Protein AF-A0A7J9XY95-F1 (afdb_monomer)

Mean predicted aligned error: 2.93 Å

Sequence (169 aa):
SIMPGNFRGRDVTIQDAFEAVGRHATGEWSTEDVQEMEQVACPGEGACGGMFTANTMSSASEALGMALPFSASIPAIDPAREDICRATGAAMVDLIQRGIRPRDIMTREAFLNAIAVVEALGGSTNAVLHLLSIARECNVKLTIDDFDAVSAKVPHVGDLKPSGRYVMY

Foldseek 3Di:
DAAFFDDPNDTAAVVVLVVVVVCVVVVNDDPVSSVSCVVGRGPDDDDTFWLEPQLLVLLLCVLLVNADPPQSQDHPPDPCNVVSVVVVVVVVVVCVVVVPDSLNRRAPVSLLSSLLSCLQAVHYPCCLVVSVVVCVVSVYDDDPVSSVVNNVPHHHNHQTPPNHDGTSD

Nearest PDB structures (foldseek):
  8ikz-assembly1_A  TM=9.848E-01  e=5.539E-16  Arabidopsis thaliana
  5ze4-assembly1_A  TM=9.844E-01  e=7.370E-16  Arabidopsis thaliana
  8hs0-assembly1_A-2  TM=9.840E-01  e=1.099E-15  Arabidopsis thaliana
  6ovt-assembly1_D  TM=9.681E-01  e=7.803E-16  Mycobacterium tuberculosis
  9jpi-assembly1_A-2  TM=9.822E-01  e=4.090E-15  Arabidopsis thaliana

Structure (mmCIF, N/CA/C/O backbone):
data_AF-A0A7J9XY95-F1
#
_entry.id   AF-A0A7J9XY95-F1
#
loop_
_atom_site.group_PDB
_atom_site.id
_atom_site.type_symbol
_atom_site.label_atom_id
_atom_site.label_alt_id
_atom_site.label_comp_id
_atom_site.label_asym_id
_atom_site.label_entity_id
_atom_site.label_seq_id
_atom_site.pdbx_PDB_ins_code
_atom_site.Cartn_x
_atom_site.Cartn_y
_atom_site.Cartn_z
_atom_site.occupancy
_atom_site.B_iso_or_equiv
_atom_site.auth_seq_id
_atom_site.auth_comp_id
_atom_site.auth_asym_id
_atom_site.auth_atom_id
_atom_site.pdbx_PDB_model_num
ATOM 1 N N . SER A 1 1 ? 6.878 5.235 -1.647 1.00 92.81 1 SER A N 1
ATOM 2 C CA . SER A 1 1 ? 7.252 4.413 -2.818 1.00 92.81 1 SER A CA 1
ATOM 3 C C . SER A 1 1 ? 8.472 4.999 -3.533 1.00 92.81 1 SER A C 1
ATOM 5 O O . SER A 1 1 ? 8.684 6.201 -3.404 1.00 92.81 1 SER A O 1
ATOM 7 N N . ILE A 1 2 ? 9.272 4.191 -4.242 1.00 97.19 2 ILE A N 1
ATOM 8 C CA . ILE A 1 2 ? 10.286 4.652 -5.215 1.00 97.19 2 ILE A CA 1
ATOM 9 C C . ILE A 1 2 ? 9.590 5.249 -6.448 1.00 97.19 2 ILE A C 1
ATOM 11 O O . ILE A 1 2 ? 8.471 4.840 -6.776 1.00 97.19 2 ILE A O 1
ATOM 15 N N . MET A 1 3 ? 10.245 6.194 -7.125 1.00 96.69 3 MET A N 1
ATOM 16 C CA . MET A 1 3 ? 9.818 6.683 -8.443 1.00 96.69 3 MET A CA 1
ATOM 17 C C . MET A 1 3 ? 10.030 5.605 -9.519 1.00 96.69 3 MET A C 1
ATOM 19 O O . MET A 1 3 ? 10.960 4.805 -9.387 1.00 96.69 3 MET A O 1
ATOM 23 N N . PRO A 1 4 ? 9.211 5.564 -10.586 1.00 95.38 4 PRO A N 1
ATOM 24 C CA . PRO A 1 4 ? 9.463 4.660 -11.701 1.00 95.38 4 PRO A CA 1
ATOM 25 C C . PRO A 1 4 ? 10.779 5.011 -12.405 1.00 95.38 4 PRO A C 1
ATOM 27 O O . PRO A 1 4 ? 11.129 6.182 -12.565 1.00 95.38 4 PRO A O 1
ATOM 30 N N . GLY A 1 5 ? 11.506 3.979 -12.825 1.00 95.81 5 GLY A N 1
ATOM 31 C CA . GLY A 1 5 ? 12.643 4.111 -13.727 1.00 95.81 5 GLY A CA 1
ATOM 32 C C . GLY A 1 5 ? 12.200 4.460 -15.146 1.00 95.81 5 GLY A C 1
ATOM 33 O O . GLY A 1 5 ? 11.028 4.306 -15.483 1.00 95.81 5 GLY A O 1
ATOM 34 N N . ASN A 1 6 ? 13.136 4.873 -16.003 1.00 95.56 6 ASN A N 1
ATOM 35 C CA . ASN A 1 6 ? 12.857 5.130 -17.417 1.00 95.56 6 ASN A CA 1
ATOM 36 C C . ASN A 1 6 ? 13.725 4.242 -18.311 1.00 95.56 6 ASN A C 1
ATOM 38 O O . ASN A 1 6 ? 14.936 4.424 -18.384 1.00 95.56 6 ASN A O 1
ATOM 42 N N . PHE A 1 7 ? 13.093 3.311 -19.021 1.00 96.31 7 PHE A N 1
ATOM 43 C CA . PHE A 1 7 ? 13.744 2.478 -20.025 1.00 96.31 7 PHE A CA 1
ATOM 44 C C . PHE A 1 7 ? 13.234 2.875 -21.408 1.00 96.31 7 PHE A C 1
ATOM 46 O O . PHE A 1 7 ? 12.090 2.584 -21.771 1.00 96.31 7 PHE A O 1
ATOM 53 N N . ARG A 1 8 ? 14.074 3.572 -22.183 1.00 95.56 8 ARG A N 1
ATOM 54 C CA . ARG A 1 8 ? 13.779 3.989 -23.569 1.00 95.56 8 ARG A CA 1
ATOM 55 C C . ARG A 1 8 ? 12.433 4.722 -23.706 1.00 95.56 8 ARG A C 1
ATOM 57 O O . ARG A 1 8 ? 11.655 4.458 -24.624 1.00 95.56 8 ARG A O 1
ATOM 64 N N . GLY A 1 9 ? 12.141 5.630 -22.771 1.00 93.00 9 GLY A N 1
ATOM 65 C CA . GLY A 1 9 ? 10.905 6.417 -22.755 1.00 93.00 9 GLY A CA 1
ATOM 66 C C . GLY A 1 9 ? 9.690 5.705 -22.155 1.00 93.00 9 GLY A C 1
ATOM 67 O O . GLY A 1 9 ? 8.586 6.236 -22.251 1.00 93.00 9 GLY A O 1
ATOM 68 N N . ARG A 1 10 ? 9.865 4.524 -21.549 1.00 91.56 10 ARG A N 1
ATOM 69 C CA . ARG A 1 10 ? 8.807 3.797 -20.835 1.00 91.56 10 ARG A CA 1
ATOM 70 C C . ARG A 1 10 ? 9.103 3.734 -19.347 1.00 91.56 10 ARG A C 1
ATOM 72 O O . ARG A 1 10 ? 10.236 3.456 -18.958 1.00 91.56 10 ARG A O 1
ATOM 79 N N . ASP A 1 11 ? 8.063 3.917 -18.548 1.00 92.81 11 ASP A N 1
ATOM 80 C CA . ASP A 1 11 ? 8.156 3.761 -17.103 1.00 92.81 11 ASP A CA 1
ATOM 81 C C . ASP A 1 11 ? 8.321 2.285 -16.736 1.00 92.81 11 ASP A C 1
ATOM 83 O O . ASP A 1 11 ? 7.548 1.417 -17.161 1.00 92.81 11 ASP A O 1
ATOM 87 N N . VAL A 1 12 ? 9.344 2.009 -15.936 1.00 94.62 12 VAL A N 1
ATOM 88 C CA . VAL A 1 12 ? 9.719 0.664 -15.500 1.00 94.62 12 VAL A CA 1
ATOM 89 C C . VAL A 1 12 ? 9.888 0.600 -13.990 1.00 94.62 12 VAL A C 1
ATOM 91 O O . VAL A 1 12 ? 10.034 1.601 -13.291 1.00 94.62 12 VAL A O 1
ATOM 94 N N . THR A 1 13 ? 9.834 -0.614 -13.473 1.00 94.81 13 THR A N 1
ATOM 95 C CA . THR A 1 13 ? 9.953 -0.950 -12.061 1.00 94.81 13 THR A CA 1
ATOM 96 C C . THR A 1 13 ? 10.910 -2.126 -11.897 1.00 94.81 13 THR A C 1
ATOM 98 O O . THR A 1 13 ? 11.296 -2.770 -12.870 1.00 94.81 13 THR A O 1
ATOM 101 N N . ILE A 1 14 ? 11.227 -2.488 -10.653 1.00 95.44 14 ILE A N 1
ATOM 102 C CA . ILE A 1 14 ? 12.022 -3.690 -10.364 1.00 95.44 14 ILE A CA 1
ATOM 103 C C . ILE A 1 14 ? 11.404 -4.985 -10.932 1.00 95.44 14 ILE A C 1
ATOM 105 O O . ILE A 1 14 ? 12.134 -5.918 -11.254 1.00 95.44 14 ILE A O 1
ATOM 109 N N . GLN A 1 15 ? 10.076 -5.045 -11.107 1.00 94.88 15 GLN A N 1
ATOM 110 C CA . GLN A 1 15 ? 9.423 -6.179 -11.767 1.00 94.88 15 GLN A CA 1
ATOM 111 C C . GLN A 1 15 ? 9.902 -6.330 -13.216 1.00 94.88 15 GLN A C 1
ATOM 113 O O . GLN A 1 15 ? 10.184 -7.442 -13.650 1.00 94.88 15 GLN A O 1
ATOM 118 N N . ASP A 1 16 ? 10.042 -5.220 -13.942 1.00 95.06 16 ASP A N 1
ATOM 119 C CA . ASP A 1 16 ? 10.478 -5.224 -15.337 1.00 95.06 16 ASP A CA 1
ATOM 120 C C . ASP A 1 16 ? 11.931 -5.736 -15.462 1.00 95.06 16 ASP A C 1
ATOM 122 O O . ASP A 1 16 ? 12.257 -6.438 -16.418 1.00 95.06 16 ASP A O 1
ATOM 126 N N . ALA A 1 17 ? 12.782 -5.495 -14.454 1.00 95.44 17 ALA A N 1
ATOM 127 C CA . ALA A 1 17 ? 14.120 -6.090 -14.377 1.00 95.44 17 ALA A CA 1
ATOM 128 C C . ALA A 1 17 ? 14.083 -7.614 -14.156 1.00 95.44 17 ALA A C 1
ATOM 130 O O . ALA A 1 17 ? 14.869 -8.342 -14.763 1.00 95.44 17 ALA A O 1
ATOM 131 N N . PHE A 1 18 ? 13.148 -8.126 -13.347 1.00 95.31 18 PHE A N 1
ATOM 132 C CA . PHE A 1 18 ? 12.953 -9.575 -13.211 1.00 95.31 18 PHE A CA 1
ATOM 133 C C . PHE A 1 18 ? 12.439 -10.207 -14.509 1.00 95.31 18 PHE A C 1
ATOM 135 O O . PHE A 1 18 ? 12.903 -11.274 -14.909 1.00 95.31 18 PHE A O 1
ATOM 142 N N . GLU A 1 19 ? 11.516 -9.539 -15.201 1.00 95.38 19 GLU A N 1
ATOM 143 C CA . GLU A 1 19 ? 10.978 -10.006 -16.480 1.00 95.38 19 GLU A CA 1
ATOM 144 C C . GLU A 1 19 ? 12.019 -9.959 -17.609 1.00 95.38 19 GLU A C 1
ATOM 146 O O . GLU A 1 19 ? 12.006 -10.830 -18.484 1.00 95.38 19 GLU A O 1
ATOM 151 N N . ALA A 1 20 ? 12.963 -9.012 -17.571 1.00 96.38 20 ALA A N 1
ATOM 152 C CA . ALA A 1 20 ? 14.061 -8.919 -18.534 1.00 96.38 20 ALA A CA 1
ATOM 153 C C . ALA A 1 20 ? 14.918 -10.195 -18.574 1.00 96.38 20 ALA A C 1
ATOM 155 O O . ALA A 1 20 ? 15.330 -10.623 -19.653 1.00 96.38 20 ALA A O 1
ATOM 156 N N . VAL A 1 21 ? 15.110 -10.869 -17.433 1.00 95.31 21 VAL A N 1
ATOM 157 C CA . VAL A 1 21 ? 15.803 -12.170 -17.376 1.00 95.31 21 VAL A CA 1
ATOM 158 C C . VAL A 1 21 ? 15.062 -13.224 -18.205 1.00 95.31 21 VAL A C 1
ATOM 160 O O . VAL A 1 21 ? 15.684 -13.982 -18.951 1.00 95.31 21 VAL A O 1
ATOM 163 N N . GLY A 1 22 ? 13.728 -13.249 -18.128 1.00 96.19 22 GLY A N 1
ATOM 164 C CA . GLY A 1 22 ? 12.893 -14.147 -18.931 1.00 96.19 22 GLY A CA 1
ATOM 165 C C . GLY A 1 22 ? 12.951 -13.832 -20.429 1.00 96.19 22 GLY A C 1
ATOM 166 O O . GLY A 1 22 ? 13.061 -14.742 -21.255 1.00 96.19 22 GLY A O 1
ATOM 167 N N . ARG A 1 23 ? 12.943 -12.545 -20.794 1.00 96.56 23 ARG A N 1
ATOM 168 C CA . ARG A 1 23 ? 13.072 -12.100 -22.196 1.00 96.56 23 ARG A CA 1
ATOM 169 C C . ARG A 1 23 ? 14.444 -12.415 -22.783 1.00 96.56 23 ARG A C 1
ATOM 171 O O . ARG A 1 23 ? 14.550 -12.816 -23.938 1.00 96.56 23 ARG A O 1
ATOM 178 N N . HIS A 1 24 ? 15.496 -12.325 -21.978 1.00 97.56 24 HIS A N 1
ATOM 179 C CA . HIS A 1 24 ? 16.827 -12.741 -22.397 1.00 97.56 24 HIS A CA 1
ATOM 180 C C . HIS A 1 24 ? 16.917 -14.256 -22.599 1.00 97.56 24 HIS A C 1
ATOM 182 O O . HIS A 1 24 ? 17.406 -14.717 -23.628 1.00 97.56 24 HIS A O 1
ATOM 188 N N . ALA A 1 25 ? 16.371 -15.044 -21.667 1.00 97.06 25 ALA A N 1
ATOM 189 C CA . ALA A 1 25 ? 16.373 -16.505 -21.757 1.00 97.06 25 ALA A CA 1
ATOM 190 C C . ALA A 1 25 ? 15.623 -17.044 -22.990 1.00 97.06 25 ALA A C 1
ATOM 192 O O . ALA A 1 25 ? 15.936 -18.127 -23.481 1.00 97.06 25 ALA A O 1
ATOM 193 N N . THR A 1 26 ? 14.645 -16.291 -23.498 1.00 97.62 26 THR A N 1
ATOM 194 C CA . THR A 1 26 ? 13.890 -16.624 -24.717 1.00 97.62 26 THR A CA 1
ATOM 195 C C . THR A 1 26 ? 14.515 -16.060 -25.997 1.00 97.62 26 THR A C 1
ATOM 197 O O . THR A 1 26 ? 14.001 -16.311 -27.086 1.00 97.62 26 THR A O 1
ATOM 200 N N . GLY A 1 27 ? 15.638 -15.341 -25.891 1.00 96.12 27 GLY A N 1
ATOM 201 C CA . GLY A 1 27 ? 16.339 -14.726 -27.019 1.00 96.12 27 GLY A CA 1
ATOM 202 C C . GLY A 1 27 ? 15.685 -13.450 -27.557 1.00 96.12 27 GLY A C 1
ATOM 203 O O . GLY A 1 27 ? 16.120 -12.951 -28.590 1.00 96.12 27 GLY A O 1
ATOM 204 N N . GLU A 1 28 ? 14.657 -12.919 -26.886 1.00 97.31 28 GLU A N 1
ATOM 205 C CA . GLU A 1 28 ? 14.020 -11.649 -27.259 1.00 97.31 28 GLU A CA 1
ATOM 206 C C . GLU A 1 28 ? 14.945 -10.460 -26.963 1.00 97.31 28 GLU A C 1
ATOM 208 O O . GLU A 1 28 ? 14.949 -9.484 -27.709 1.00 97.31 28 GLU A O 1
ATOM 213 N N . TRP A 1 29 ? 15.704 -10.529 -25.865 1.00 97.69 29 TRP A N 1
ATOM 214 C CA . TRP A 1 29 ? 16.562 -9.443 -25.374 1.00 97.69 29 TRP A CA 1
ATOM 215 C C . TRP A 1 29 ? 18.039 -9.825 -25.405 1.00 97.69 29 TRP A C 1
ATOM 217 O O . TRP A 1 29 ? 18.405 -10.952 -25.053 1.00 97.69 29 TRP A O 1
ATOM 227 N N . SER A 1 30 ? 18.903 -8.876 -25.770 1.00 97.88 30 SER A N 1
ATOM 228 C CA . SER A 1 30 ? 20.354 -9.048 -25.667 1.00 97.88 30 SER A CA 1
ATOM 229 C C . SER A 1 30 ? 20.833 -8.908 -24.216 1.00 97.88 30 SER A C 1
ATOM 231 O O . SER A 1 30 ? 20.086 -8.494 -23.328 1.00 97.88 30 SER A O 1
ATOM 233 N N . THR A 1 31 ? 22.093 -9.256 -23.946 1.00 97.31 31 THR A N 1
ATOM 234 C CA . THR A 1 31 ? 22.689 -9.014 -22.622 1.00 97.31 31 THR A CA 1
ATOM 235 C C . THR A 1 31 ? 22.756 -7.515 -22.313 1.00 97.31 31 THR A C 1
ATOM 237 O O . THR A 1 31 ? 22.535 -7.116 -21.174 1.00 97.31 31 THR A O 1
ATOM 240 N N . GLU A 1 32 ? 22.995 -6.683 -23.325 1.00 97.75 32 GLU A N 1
ATOM 241 C CA . GLU A 1 32 ? 23.014 -5.223 -23.211 1.00 97.75 32 GLU A CA 1
ATOM 242 C C . GLU A 1 32 ? 21.629 -4.661 -22.863 1.00 97.75 32 GLU A C 1
ATOM 244 O O . GLU A 1 32 ? 21.542 -3.775 -22.017 1.00 97.75 32 GLU A O 1
ATOM 249 N N . ASP A 1 33 ? 20.546 -5.203 -23.440 1.00 97.56 33 ASP A N 1
ATOM 250 C CA . ASP A 1 33 ? 19.177 -4.803 -23.075 1.00 97.56 33 ASP A CA 1
ATOM 251 C C . ASP A 1 33 ? 18.889 -5.074 -21.585 1.00 97.56 33 ASP A C 1
ATOM 253 O O . ASP A 1 33 ? 18.294 -4.241 -20.897 1.00 97.56 33 ASP A O 1
ATOM 257 N N . VAL A 1 34 ? 19.334 -6.227 -21.067 1.00 97.44 34 VAL A N 1
ATOM 258 C CA . VAL A 1 34 ? 19.181 -6.583 -19.644 1.00 97.44 34 VAL A CA 1
ATOM 259 C C . VAL A 1 34 ? 20.001 -5.654 -18.752 1.00 97.44 34 VAL A C 1
ATOM 261 O O . VAL A 1 34 ? 19.492 -5.181 -17.737 1.00 97.44 34 VAL A O 1
ATOM 264 N N . GLN A 1 35 ? 21.249 -5.368 -19.133 1.00 97.06 35 GLN A N 1
ATOM 265 C CA . GLN A 1 35 ? 22.124 -4.463 -18.384 1.00 97.06 35 GLN A CA 1
ATOM 266 C C . GLN A 1 35 ? 21.564 -3.040 -18.334 1.00 97.06 35 GLN A C 1
ATOM 268 O O . GLN A 1 35 ? 21.574 -2.416 -17.275 1.00 97.06 35 GLN A O 1
ATOM 273 N N . GLU A 1 36 ? 21.048 -2.526 -19.452 1.00 97.38 36 GLU A N 1
ATOM 274 C CA . GLU A 1 36 ? 20.404 -1.212 -19.488 1.00 97.38 36 GLU A CA 1
ATOM 275 C C . GLU A 1 36 ? 19.166 -1.191 -18.576 1.00 97.38 36 GLU A C 1
ATOM 277 O O . GLU A 1 36 ? 19.012 -0.259 -17.789 1.00 97.38 36 GLU A O 1
ATOM 282 N N . MET A 1 37 ? 18.322 -2.232 -18.605 1.00 97.88 37 MET A N 1
ATOM 283 C CA . MET A 1 37 ? 17.162 -2.339 -17.711 1.00 97.88 37 MET A CA 1
ATOM 284 C C . MET A 1 37 ? 17.563 -2.336 -16.231 1.00 97.88 37 MET A C 1
ATOM 286 O O . MET A 1 37 ? 16.970 -1.599 -15.445 1.00 97.88 37 MET A O 1
ATOM 290 N N . GLU A 1 38 ? 18.570 -3.121 -15.844 1.00 96.25 38 GLU A N 1
ATOM 291 C CA . GLU A 1 38 ? 19.069 -3.167 -14.463 1.00 96.25 38 GLU A CA 1
ATOM 292 C C . GLU A 1 38 ? 19.509 -1.779 -13.975 1.00 96.25 38 GLU A C 1
ATOM 294 O O . GLU A 1 38 ? 19.180 -1.375 -12.859 1.00 96.25 38 GLU A O 1
ATOM 299 N N . GLN A 1 39 ? 20.203 -1.026 -14.830 1.00 96.69 39 GLN A N 1
ATOM 300 C CA . GLN A 1 39 ? 20.728 0.297 -14.494 1.00 96.69 39 GLN A CA 1
ATOM 301 C C . GLN A 1 39 ? 19.641 1.358 -14.305 1.00 96.69 39 GLN A C 1
ATOM 303 O O . GLN A 1 39 ? 19.865 2.326 -13.578 1.00 96.69 39 GLN A O 1
ATOM 308 N N . VAL A 1 40 ? 18.477 1.202 -14.944 1.00 97.00 40 VAL A N 1
ATOM 309 C CA . VAL A 1 40 ? 17.417 2.222 -14.916 1.00 97.00 40 VAL A CA 1
ATOM 310 C C . VAL A 1 40 ? 16.207 1.847 -14.062 1.00 97.00 40 VAL A C 1
ATOM 312 O O . VAL A 1 40 ? 15.447 2.741 -13.700 1.00 97.00 40 VAL A O 1
ATOM 315 N N . ALA A 1 41 ? 16.009 0.571 -13.710 1.00 95.81 41 ALA A N 1
ATOM 316 C CA . ALA A 1 41 ? 14.807 0.095 -13.010 1.00 95.81 41 ALA A CA 1
ATOM 317 C C . ALA A 1 41 ? 14.616 0.673 -11.593 1.00 95.81 41 ALA A C 1
ATOM 319 O O . ALA A 1 41 ? 13.484 0.737 -11.104 1.00 95.81 41 ALA A O 1
ATOM 320 N N . CYS A 1 42 ? 15.703 1.095 -10.940 1.00 96.94 42 CYS A N 1
ATOM 321 C CA . CYS A 1 42 ? 15.717 1.623 -9.573 1.00 96.94 42 CYS A CA 1
ATOM 322 C C . CYS A 1 42 ? 16.388 3.009 -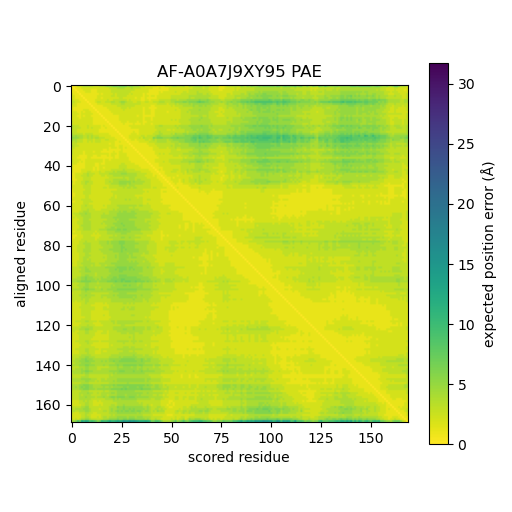9.534 1.00 96.94 42 CYS A C 1
ATOM 324 O O . CYS A 1 42 ? 17.564 3.106 -9.186 1.00 96.94 42 CYS A O 1
ATOM 326 N N . PRO A 1 43 ? 15.671 4.096 -9.871 1.00 95.62 43 PRO A N 1
ATOM 327 C CA . PRO A 1 43 ? 16.269 5.422 -10.061 1.00 95.62 43 PRO A CA 1
ATOM 328 C C . PRO A 1 43 ? 16.653 6.150 -8.760 1.00 95.62 43 PRO A C 1
ATOM 330 O O . PRO A 1 43 ? 17.186 7.256 -8.819 1.00 95.62 43 PRO A O 1
ATOM 333 N N . GLY A 1 44 ? 16.362 5.587 -7.584 1.00 95.69 44 GLY A N 1
ATOM 334 C CA . GLY A 1 44 ? 16.653 6.239 -6.310 1.00 95.69 44 GLY A CA 1
ATOM 335 C C . GLY A 1 44 ? 16.059 5.530 -5.097 1.00 95.69 44 GLY A C 1
ATOM 336 O O . GLY A 1 44 ? 15.865 4.317 -5.088 1.00 95.69 44 GLY A O 1
ATOM 337 N N . GLU A 1 45 ? 15.789 6.308 -4.053 1.00 96.00 45 GLU A N 1
ATOM 338 C CA . GLU A 1 45 ? 15.311 5.813 -2.762 1.00 96.00 45 GLU A CA 1
ATOM 339 C C . GLU A 1 45 ? 13.832 5.396 -2.788 1.00 96.00 45 GLU A C 1
ATOM 341 O O . GLU A 1 45 ? 13.002 5.995 -3.474 1.00 96.00 45 GLU A O 1
ATOM 346 N N . GLY A 1 46 ? 13.483 4.406 -1.960 1.00 96.38 46 GLY A N 1
ATOM 347 C CA . GLY A 1 46 ? 12.103 4.003 -1.689 1.00 96.38 46 GLY A CA 1
ATOM 348 C C . GLY A 1 46 ? 11.835 2.509 -1.870 1.00 96.38 46 GLY A C 1
ATOM 349 O O . GLY A 1 46 ? 12.635 1.763 -2.425 1.00 96.38 46 GLY A O 1
ATOM 350 N N . ALA A 1 47 ? 10.677 2.063 -1.378 1.00 96.00 47 ALA A N 1
ATOM 351 C CA . ALA A 1 47 ? 10.192 0.699 -1.591 1.00 96.00 47 ALA A CA 1
ATOM 352 C C . ALA A 1 47 ? 9.689 0.482 -3.031 1.00 96.00 47 ALA A C 1
ATOM 354 O O . ALA A 1 47 ? 9.407 1.449 -3.731 1.00 96.00 47 ALA A O 1
ATOM 355 N N . CYS A 1 48 ? 9.529 -0.777 -3.456 1.00 95.75 48 CYS A N 1
ATOM 356 C CA . CYS A 1 48 ? 9.125 -1.136 -4.821 1.00 95.75 48 CYS A CA 1
ATOM 357 C C . CYS A 1 48 ? 7.853 -0.395 -5.292 1.00 95.75 48 CYS A C 1
ATOM 359 O O . CYS A 1 48 ? 6.884 -0.308 -4.545 1.00 95.75 48 CYS A O 1
ATOM 361 N N . GLY A 1 49 ? 7.861 0.088 -6.543 1.00 93.81 49 GLY A N 1
ATOM 362 C CA . GLY A 1 49 ? 6.906 1.075 -7.076 1.00 93.81 49 GLY A CA 1
ATOM 363 C C . GLY A 1 49 ? 5.441 0.638 -7.208 1.00 93.81 49 GLY A C 1
ATOM 364 O O . GLY A 1 49 ? 4.530 1.442 -7.016 1.00 93.81 49 GLY A O 1
ATOM 365 N N . GLY A 1 50 ? 5.205 -0.629 -7.552 1.00 95.06 50 GLY A N 1
ATOM 366 C CA . GLY A 1 50 ? 3.858 -1.179 -7.731 1.00 95.06 50 GLY A CA 1
ATOM 367 C C . GLY A 1 50 ? 3.140 -1.454 -6.408 1.00 95.06 50 GLY A C 1
ATOM 368 O O . GLY A 1 50 ? 3.724 -1.346 -5.328 1.00 95.06 50 GLY A O 1
ATOM 369 N N . MET A 1 51 ? 1.885 -1.887 -6.487 1.00 97.00 51 MET A N 1
ATOM 370 C CA . MET A 1 51 ? 1.075 -2.386 -5.371 1.00 97.00 51 MET A CA 1
ATOM 371 C C . MET A 1 51 ? 1.528 -3.787 -4.906 1.00 97.00 51 MET A C 1
ATOM 373 O O . MET A 1 51 ? 0.748 -4.713 -4.703 1.00 97.00 51 MET A O 1
ATOM 377 N N . PHE A 1 52 ? 2.839 -3.950 -4.732 1.00 96.56 52 PHE A N 1
ATOM 378 C CA . PHE A 1 52 ? 3.450 -5.108 -4.094 1.00 96.56 52 PHE A CA 1
ATOM 379 C C . PHE A 1 52 ? 3.338 -4.996 -2.570 1.00 96.56 52 PHE A C 1
ATOM 381 O O . PHE A 1 52 ? 2.861 -4.000 -2.032 1.00 96.56 52 PHE A O 1
ATOM 388 N N . THR A 1 53 ? 3.871 -5.988 -1.854 1.00 98.25 53 THR A N 1
ATOM 389 C CA . THR A 1 53 ? 3.745 -6.100 -0.391 1.00 98.25 53 THR A CA 1
ATOM 390 C C . THR A 1 53 ? 4.081 -4.817 0.375 1.00 98.25 53 THR A C 1
ATOM 392 O O . THR A 1 53 ? 3.371 -4.495 1.321 1.00 98.25 53 THR A O 1
ATOM 395 N N . ALA A 1 54 ? 5.112 -4.062 -0.021 1.00 97.69 54 ALA A N 1
ATOM 396 C CA . ALA A 1 54 ? 5.481 -2.830 0.679 1.00 97.69 54 ALA A CA 1
ATOM 397 C C . ALA A 1 54 ? 4.369 -1.771 0.613 1.00 97.69 54 ALA A C 1
ATOM 399 O O . ALA A 1 54 ? 3.866 -1.352 1.651 1.00 97.69 54 ALA A O 1
ATOM 400 N N . ASN A 1 55 ? 3.935 -1.398 -0.593 1.00 97.94 55 ASN A N 1
ATOM 401 C CA . ASN A 1 55 ? 2.861 -0.424 -0.771 1.00 97.94 55 ASN A CA 1
ATOM 402 C C . ASN A 1 55 ? 1.516 -0.960 -0.252 1.00 97.94 55 ASN A C 1
ATOM 404 O O . ASN A 1 55 ? 0.787 -0.213 0.390 1.00 97.94 55 ASN A O 1
ATOM 408 N N . THR A 1 56 ? 1.231 -2.260 -0.410 1.00 98.62 56 THR A N 1
ATOM 409 C CA . THR A 1 56 ? 0.044 -2.895 0.188 1.00 98.62 56 THR A CA 1
ATOM 410 C C . THR A 1 56 ? 0.017 -2.720 1.705 1.00 98.62 56 THR A C 1
ATOM 412 O O . THR A 1 56 ? -0.990 -2.288 2.258 1.00 98.62 56 THR A O 1
ATOM 415 N N . MET A 1 57 ? 1.120 -3.028 2.394 1.00 98.69 57 MET A N 1
ATOM 416 C CA . MET A 1 57 ? 1.176 -2.930 3.852 1.00 98.69 57 MET A CA 1
ATOM 417 C C . MET A 1 57 ? 1.237 -1.483 4.343 1.00 98.69 57 MET A C 1
ATOM 419 O O . MET A 1 57 ? 0.683 -1.190 5.400 1.00 98.69 57 MET A O 1
ATOM 423 N N . SER A 1 58 ? 1.837 -0.565 3.582 1.00 98.12 58 SER A N 1
ATOM 424 C CA . SER A 1 58 ? 1.755 0.871 3.868 1.00 98.12 58 SER A CA 1
ATOM 425 C C . SER A 1 58 ? 0.311 1.376 3.782 1.00 98.12 58 SER A C 1
ATOM 427 O O . SER A 1 58 ? -0.161 1.998 4.732 1.00 98.12 58 SER A O 1
ATOM 429 N N . SER A 1 59 ? -0.422 1.049 2.711 1.00 98.44 59 SER A N 1
ATOM 430 C CA . SER A 1 59 ? -1.842 1.403 2.568 1.00 98.44 59 SER A CA 1
ATOM 431 C C . SER A 1 59 ? -2.706 0.757 3.650 1.00 98.44 59 SER A C 1
ATOM 433 O O . SER A 1 59 ? -3.561 1.421 4.233 1.00 98.44 59 SER A O 1
ATOM 435 N N . ALA A 1 60 ? -2.444 -0.509 3.986 1.00 98.56 60 ALA A N 1
ATOM 436 C CA . ALA A 1 60 ? -3.125 -1.189 5.081 1.00 98.56 60 ALA A CA 1
ATOM 437 C C . ALA A 1 60 ? -2.845 -0.518 6.438 1.00 98.56 60 ALA A C 1
ATOM 439 O O . ALA A 1 60 ? -3.755 -0.395 7.249 1.00 98.56 60 ALA A O 1
ATOM 440 N N . SER A 1 61 ? -1.619 -0.043 6.689 1.00 98.44 61 SER A N 1
ATOM 441 C CA . SER A 1 61 ? -1.268 0.673 7.924 1.00 98.44 61 SER A CA 1
ATOM 442 C C . SER A 1 61 ? -2.020 1.997 8.067 1.00 98.44 61 SER A C 1
ATOM 444 O O . SER A 1 61 ? -2.432 2.348 9.173 1.00 98.44 61 SER A O 1
ATOM 446 N N . GLU A 1 62 ? -2.197 2.736 6.973 1.00 98.50 62 GLU A N 1
ATOM 447 C CA . GLU A 1 62 ? -3.000 3.961 6.962 1.00 98.50 62 GLU A CA 1
ATOM 448 C C . GLU A 1 62 ? -4.486 3.642 7.191 1.00 98.50 62 GLU A C 1
ATOM 450 O O . GLU A 1 62 ? -5.118 4.241 8.057 1.00 98.50 62 GLU A O 1
ATOM 455 N N . ALA A 1 63 ? -5.017 2.615 6.521 1.00 98.50 63 ALA A N 1
ATOM 456 C CA . ALA A 1 63 ? -6.400 2.158 6.688 1.00 98.50 63 ALA A CA 1
ATOM 457 C C . ALA A 1 63 ? -6.707 1.592 8.090 1.00 98.50 63 ALA A C 1
ATOM 459 O O . ALA A 1 63 ? -7.822 1.746 8.589 1.00 98.50 63 ALA A O 1
ATOM 460 N N . LEU A 1 64 ? -5.718 0.976 8.748 1.00 98.19 64 LEU A N 1
ATOM 461 C CA . LEU A 1 64 ? -5.790 0.551 10.151 1.00 98.19 64 LEU A CA 1
ATOM 462 C C . LEU A 1 64 ? -5.841 1.735 11.128 1.00 98.19 64 LEU A C 1
ATOM 464 O O . LEU A 1 64 ? -6.139 1.528 12.301 1.00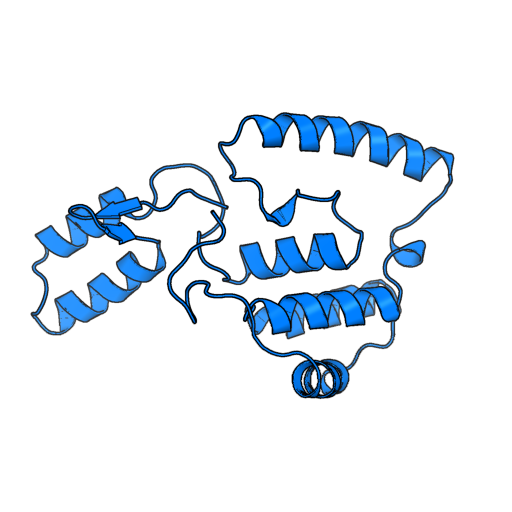 98.19 64 LEU A O 1
ATOM 468 N N . GLY A 1 65 ? -5.507 2.948 10.679 1.00 98.12 65 GLY A N 1
ATOM 469 C CA . GLY A 1 65 ? -5.365 4.129 11.530 1.00 98.12 65 GLY A CA 1
ATOM 470 C C . GLY A 1 65 ? -4.021 4.215 12.260 1.00 98.12 65 GLY A C 1
ATOM 471 O O . GLY A 1 65 ? -3.882 5.008 13.187 1.00 98.12 65 GLY A O 1
ATOM 472 N N . MET A 1 66 ? -3.029 3.410 11.864 1.00 98.12 66 MET A N 1
ATOM 473 C CA . MET A 1 66 ? -1.697 3.382 12.488 1.00 98.12 66 MET A CA 1
ATOM 474 C C . MET A 1 66 ? -0.680 4.302 11.807 1.00 98.12 66 MET A C 1
ATOM 476 O O . MET A 1 66 ? 0.401 4.529 12.348 1.00 98.12 66 MET A O 1
ATOM 480 N N . ALA A 1 67 ? -1.014 4.837 10.634 1.00 97.94 67 ALA A N 1
ATOM 481 C CA . ALA A 1 67 ? -0.243 5.869 9.958 1.00 97.94 67 ALA A CA 1
ATOM 482 C C . ALA A 1 67 ? -1.112 7.111 9.734 1.00 97.94 67 ALA A C 1
ATOM 484 O O . ALA A 1 67 ? -2.327 7.005 9.567 1.00 97.94 67 ALA A O 1
ATOM 485 N N . LEU A 1 68 ? -0.483 8.290 9.735 1.00 98.06 68 LEU A N 1
ATOM 486 C CA . LEU A 1 68 ? -1.173 9.530 9.388 1.00 98.06 68 LEU A CA 1
ATOM 487 C C . LEU A 1 68 ? -1.658 9.486 7.929 1.00 98.06 68 LEU A C 1
ATOM 489 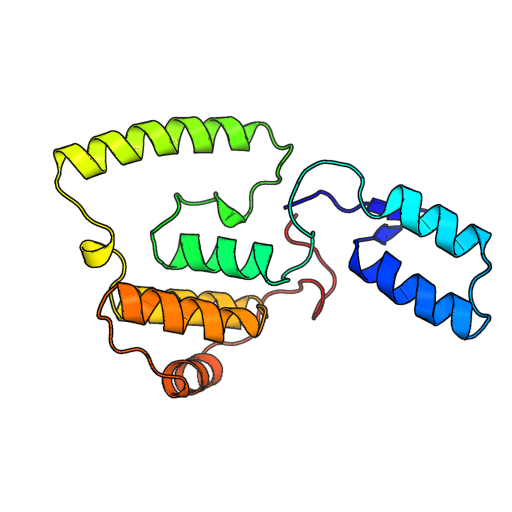O O . LEU A 1 68 ? -0.996 8.852 7.100 1.00 98.06 68 LEU A O 1
ATOM 493 N N . PRO A 1 69 ? -2.760 10.185 7.601 1.00 97.31 69 PRO A N 1
ATOM 494 C CA . PRO A 1 69 ? -3.226 10.306 6.225 1.00 97.31 69 PRO A CA 1
ATOM 495 C C . PRO A 1 69 ? -2.109 10.738 5.270 1.00 97.31 69 PRO A C 1
ATOM 497 O O . PRO A 1 69 ? -1.274 11.571 5.632 1.00 97.31 69 PRO A O 1
ATOM 500 N N . PHE A 1 70 ? -2.120 10.182 4.058 1.00 95.25 70 PHE A N 1
ATOM 501 C CA . PHE A 1 70 ? -1.122 10.364 2.994 1.00 95.25 70 PHE A CA 1
ATOM 502 C C . PHE A 1 70 ? 0.245 9.712 3.246 1.00 95.25 70 PHE A C 1
ATOM 504 O O . PHE A 1 70 ? 1.100 9.705 2.357 1.00 95.25 70 PHE A O 1
ATOM 511 N N . SER A 1 71 ? 0.483 9.118 4.418 1.00 95.81 71 SER A N 1
ATOM 512 C CA . SER A 1 71 ? 1.764 8.470 4.706 1.00 95.81 71 SER A CA 1
ATOM 513 C C . SER A 1 71 ? 2.065 7.331 3.724 1.00 95.81 71 SER A C 1
ATOM 515 O O . SER A 1 71 ? 3.222 7.160 3.321 1.00 95.81 71 SER A O 1
ATOM 517 N N . ALA A 1 72 ? 1.049 6.591 3.275 1.00 96.12 72 ALA A N 1
ATOM 518 C CA . ALA A 1 72 ? 1.232 5.472 2.360 1.00 96.12 72 ALA A CA 1
ATOM 519 C C . ALA A 1 72 ? 1.569 5.894 0.919 1.00 96.12 72 ALA A C 1
ATOM 521 O O . ALA A 1 72 ? 2.326 5.190 0.250 1.00 96.12 72 ALA A O 1
ATOM 522 N N . SER A 1 73 ? 1.035 7.022 0.441 1.00 94.62 73 SER A N 1
ATOM 523 C CA . SER A 1 73 ? 1.069 7.386 -0.984 1.00 94.62 73 SER A CA 1
ATOM 524 C C . SER A 1 73 ? 2.205 8.326 -1.376 1.00 94.62 73 SER A C 1
ATOM 526 O O . SER A 1 73 ? 2.649 8.290 -2.520 1.00 94.62 73 SER A O 1
ATOM 528 N N . ILE A 1 74 ? 2.727 9.137 -0.450 1.00 95.75 74 ILE A N 1
ATOM 529 C CA . ILE A 1 74 ? 3.793 10.091 -0.785 1.00 95.75 74 ILE A CA 1
ATOM 530 C C . ILE A 1 74 ? 5.053 9.343 -1.307 1.00 95.75 74 ILE A C 1
ATOM 532 O O . ILE A 1 74 ? 5.429 8.274 -0.805 1.00 95.75 74 ILE A O 1
ATOM 536 N N . PRO A 1 75 ? 5.752 9.820 -2.345 1.00 95.38 75 PRO A N 1
ATOM 537 C CA . PRO A 1 75 ? 7.022 9.215 -2.747 1.00 95.38 75 PRO A CA 1
ATOM 538 C C . PRO A 1 75 ? 8.098 9.331 -1.659 1.00 95.38 75 PRO A C 1
ATOM 540 O O . PRO A 1 75 ? 7.993 10.123 -0.727 1.00 95.38 75 PRO A O 1
ATOM 543 N N . ALA A 1 76 ? 9.135 8.498 -1.720 1.00 96.50 76 ALA A N 1
ATOM 544 C CA . ALA A 1 76 ? 10.211 8.552 -0.725 1.00 96.50 76 ALA A CA 1
ATOM 545 C C . ALA A 1 76 ? 10.997 9.872 -0.801 1.00 96.50 76 ALA A C 1
ATOM 547 O O . ALA A 1 76 ? 11.330 10.441 0.232 1.00 96.50 76 ALA A O 1
ATOM 548 N N . ILE A 1 77 ? 11.223 10.363 -2.021 1.00 96.25 77 ILE A N 1
ATOM 549 C CA . ILE A 1 77 ? 12.005 11.572 -2.309 1.00 96.25 77 ILE A CA 1
ATOM 550 C C . ILE A 1 77 ? 11.179 12.867 -2.278 1.00 96.25 77 ILE A C 1
ATOM 552 O O . ILE A 1 77 ? 11.712 13.942 -2.541 1.00 96.25 77 ILE A O 1
ATOM 556 N N . ASP A 1 78 ? 9.869 12.772 -2.041 1.00 96.19 78 ASP A N 1
ATOM 557 C CA . ASP A 1 78 ? 8.994 13.942 -2.044 1.00 96.19 78 ASP A CA 1
ATOM 558 C C . ASP A 1 78 ? 9.243 14.787 -0.780 1.00 96.19 78 ASP A C 1
ATOM 560 O O . ASP A 1 78 ? 9.224 14.230 0.322 1.00 96.19 78 ASP A O 1
ATOM 564 N N . PRO A 1 79 ? 9.440 16.116 -0.885 1.00 95.19 79 PRO A N 1
ATOM 565 C CA . PRO A 1 79 ? 9.651 16.980 0.279 1.00 95.19 79 PRO A CA 1
ATOM 566 C C . PRO A 1 79 ? 8.543 16.892 1.341 1.00 95.19 79 PRO A C 1
ATOM 568 O O . PRO A 1 79 ? 8.828 17.004 2.534 1.00 95.19 79 PRO A O 1
ATOM 571 N N . ALA A 1 80 ? 7.296 16.615 0.943 1.00 95.62 80 ALA A N 1
ATOM 572 C CA . ALA A 1 80 ? 6.174 16.436 1.866 1.00 95.62 80 ALA A CA 1
ATOM 573 C C . ALA A 1 80 ? 6.356 15.218 2.794 1.00 95.62 80 ALA A C 1
ATOM 575 O O . ALA A 1 80 ? 5.700 15.114 3.836 1.00 95.62 80 ALA A O 1
ATOM 576 N N . ARG A 1 81 ? 7.281 14.303 2.470 1.00 95.69 81 ARG A N 1
ATOM 577 C CA . ARG A 1 81 ? 7.670 13.19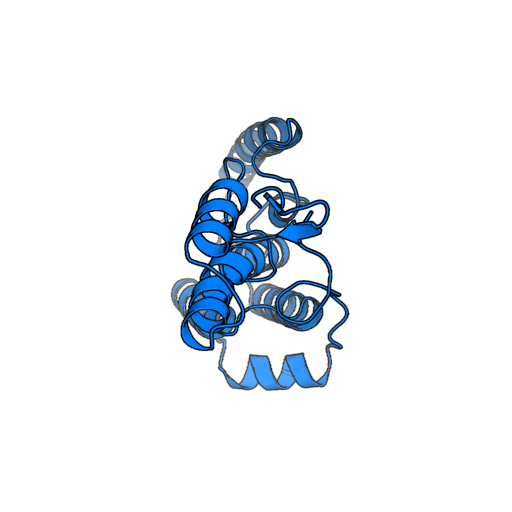7 3.348 1.00 95.69 81 ARG A CA 1
ATOM 578 C C . ARG A 1 81 ? 8.252 13.708 4.666 1.00 95.69 81 ARG A C 1
ATOM 580 O O . ARG A 1 81 ? 7.933 13.151 5.717 1.00 95.69 81 ARG A O 1
ATOM 587 N N . GLU A 1 82 ? 9.045 14.780 4.635 1.00 96.12 82 GLU A N 1
ATOM 588 C CA . GLU A 1 82 ? 9.581 15.395 5.853 1.00 96.12 82 GLU A CA 1
ATOM 589 C C . GLU A 1 82 ? 8.475 16.003 6.721 1.00 96.12 82 GLU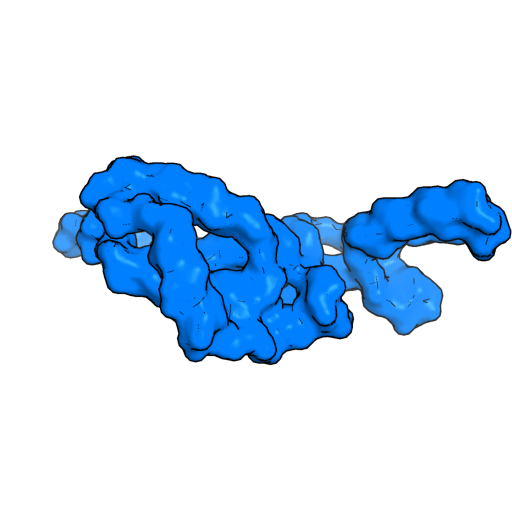 A C 1
ATOM 591 O O . GLU A 1 82 ? 8.523 15.909 7.950 1.00 96.12 82 GLU A O 1
ATOM 596 N N . ASP A 1 83 ? 7.457 16.589 6.093 1.00 96.94 83 ASP A N 1
ATOM 597 C CA . ASP A 1 83 ? 6.330 17.191 6.802 1.00 96.94 83 ASP A CA 1
ATOM 598 C C . ASP A 1 83 ? 5.492 16.132 7.520 1.00 96.94 83 ASP A C 1
ATOM 600 O O . ASP A 1 83 ? 5.157 16.311 8.694 1.00 96.94 83 ASP A O 1
ATOM 604 N N . ILE A 1 84 ? 5.250 14.977 6.886 1.00 97.00 84 ILE A N 1
ATOM 605 C CA . ILE A 1 84 ? 4.617 13.831 7.557 1.00 97.00 84 ILE A CA 1
ATOM 606 C C . ILE A 1 84 ? 5.476 13.317 8.716 1.00 97.00 84 ILE A C 1
ATOM 608 O O . ILE A 1 84 ? 4.932 12.995 9.775 1.00 97.00 84 ILE A O 1
ATOM 612 N N . CYS A 1 85 ? 6.803 13.256 8.573 1.00 97.25 85 CYS A N 1
ATOM 613 C CA . CYS A 1 85 ? 7.686 12.844 9.668 1.00 97.25 85 CYS A CA 1
ATOM 614 C C . CYS A 1 85 ? 7.572 13.790 10.876 1.00 97.25 85 CYS A C 1
ATOM 616 O O . CYS A 1 85 ? 7.424 13.331 12.013 1.00 97.25 85 CYS A O 1
ATOM 618 N N . ARG A 1 86 ? 7.566 15.110 10.644 1.00 98.19 86 ARG A N 1
ATOM 619 C CA . ARG A 1 86 ? 7.362 16.118 11.702 1.00 98.19 86 ARG A CA 1
ATOM 620 C C . ARG A 1 86 ? 5.975 15.989 12.338 1.00 98.19 86 ARG A C 1
ATOM 622 O O . ARG A 1 86 ? 5.867 15.965 13.565 1.00 98.19 86 ARG A O 1
ATOM 629 N N . ALA A 1 87 ? 4.930 15.844 11.523 1.00 98.19 87 ALA A N 1
ATOM 630 C CA . ALA A 1 87 ? 3.557 15.665 11.990 1.00 98.19 87 ALA A CA 1
ATOM 631 C C . ALA A 1 87 ? 3.385 14.379 12.815 1.00 98.19 87 ALA A C 1
ATOM 633 O O . ALA A 1 87 ? 2.684 14.383 13.825 1.00 98.19 87 ALA A O 1
ATOM 634 N N . THR A 1 88 ? 4.079 13.301 12.442 1.00 98.25 88 THR A N 1
ATOM 635 C CA . THR A 1 88 ? 4.090 12.036 13.192 1.00 98.25 88 THR A CA 1
ATOM 636 C C . THR A 1 88 ? 4.664 12.237 14.593 1.00 98.25 88 THR A C 1
ATOM 638 O O . THR A 1 88 ? 4.098 11.737 15.562 1.00 98.25 88 THR A O 1
ATOM 641 N N . GLY A 1 89 ? 5.733 13.028 14.732 1.00 98.38 89 GLY A N 1
ATOM 642 C CA . GLY A 1 89 ? 6.284 13.389 16.041 1.00 98.38 89 GLY A CA 1
ATOM 643 C C . GLY A 1 89 ? 5.267 14.112 16.931 1.00 98.38 89 GLY A C 1
ATOM 644 O O . GLY A 1 89 ? 5.095 13.746 18.093 1.00 98.38 89 GLY A O 1
ATOM 645 N N . ALA A 1 90 ? 4.543 15.089 16.378 1.00 98.44 90 ALA A N 1
ATOM 646 C CA . ALA A 1 90 ? 3.491 15.802 17.105 1.00 98.44 90 ALA A CA 1
ATOM 647 C C . ALA A 1 90 ? 2.318 14.880 17.490 1.00 98.44 90 ALA A C 1
ATOM 649 O O . ALA A 1 90 ? 1.868 14.903 18.636 1.00 98.44 90 ALA A O 1
ATOM 650 N N . ALA A 1 91 ? 1.869 14.025 16.566 1.00 98.31 91 ALA A N 1
ATOM 651 C CA . ALA A 1 91 ? 0.806 13.055 16.815 1.00 98.31 91 ALA A CA 1
ATOM 652 C C . ALA A 1 91 ? 1.187 12.063 17.925 1.00 98.31 91 ALA A C 1
ATOM 654 O O . ALA A 1 91 ? 0.376 11.777 18.800 1.00 98.31 91 ALA A O 1
ATOM 655 N N . MET A 1 92 ? 2.435 11.589 17.950 1.00 98.12 92 MET A N 1
ATOM 656 C CA . MET A 1 92 ? 2.915 10.690 19.002 1.00 98.12 92 MET A CA 1
ATOM 657 C C . MET A 1 92 ? 2.857 11.326 20.395 1.00 98.12 92 MET A C 1
ATOM 659 O O . MET A 1 92 ? 2.477 10.652 21.353 1.00 98.12 92 MET A O 1
ATOM 663 N N . VAL A 1 93 ? 3.192 12.614 20.521 1.00 98.50 93 VAL A N 1
ATOM 664 C CA . VAL A 1 93 ? 3.074 13.336 21.799 1.00 98.50 93 VAL A CA 1
ATOM 665 C C . VAL A 1 93 ? 1.611 13.414 22.251 1.00 98.50 93 VAL A C 1
ATOM 667 O O . VAL A 1 93 ? 1.333 13.126 23.415 1.00 98.50 93 VAL A O 1
ATOM 670 N N . ASP A 1 94 ? 0.679 13.730 21.344 1.00 98.44 94 ASP A N 1
ATOM 671 C CA . ASP A 1 94 ? -0.763 13.773 21.645 1.00 98.44 94 ASP A CA 1
ATOM 672 C C . ASP A 1 94 ? -1.298 12.404 22.097 1.00 98.44 94 ASP A C 1
ATOM 674 O O . ASP A 1 94 ? -1.968 12.298 23.127 1.00 98.44 94 ASP A O 1
ATOM 678 N N . LEU A 1 95 ? -0.941 11.330 21.382 1.00 98.56 95 LEU A N 1
ATOM 679 C CA . LEU A 1 95 ? -1.346 9.964 21.725 1.00 98.56 95 LEU A CA 1
ATOM 680 C C . LEU A 1 95 ? -0.869 9.568 23.129 1.00 98.56 95 LEU A C 1
ATOM 682 O O . LEU A 1 95 ? -1.649 9.013 23.907 1.00 98.56 95 LEU A O 1
ATOM 686 N N . ILE A 1 96 ? 0.379 9.901 23.483 1.00 98.50 96 ILE A N 1
ATOM 687 C CA . ILE A 1 96 ? 0.938 9.641 24.818 1.00 98.50 96 ILE A CA 1
ATOM 688 C C . ILE A 1 96 ? 0.182 10.432 25.890 1.00 98.50 96 ILE A C 1
ATOM 690 O O . ILE A 1 96 ? -0.203 9.859 26.909 1.00 98.50 96 ILE A O 1
ATOM 694 N N . GLN A 1 97 ? -0.062 11.727 25.666 1.00 98.62 97 GLN A N 1
ATOM 695 C CA . GLN A 1 97 ? -0.779 12.586 26.617 1.00 98.62 97 GLN A CA 1
ATOM 696 C C . GLN A 1 97 ? -2.214 12.110 26.862 1.00 98.62 97 GLN A C 1
ATOM 698 O O . GLN A 1 97 ? -2.703 12.168 27.990 1.00 98.62 97 GLN A O 1
ATOM 703 N N . ARG A 1 98 ? -2.875 11.604 25.819 1.00 98.50 98 ARG A N 1
ATOM 704 C CA . ARG A 1 98 ? -4.247 11.080 25.878 1.00 98.50 98 ARG A CA 1
ATOM 705 C C . ARG A 1 98 ? -4.319 9.621 26.324 1.00 98.50 98 ARG A C 1
ATOM 707 O O . ARG A 1 98 ? -5.416 9.107 26.521 1.00 98.50 98 ARG A O 1
ATOM 714 N N . GLY A 1 99 ? -3.175 8.955 26.480 1.00 98.38 99 GLY A N 1
ATOM 715 C CA . GLY A 1 99 ? -3.100 7.547 26.856 1.00 98.38 99 GLY A CA 1
ATOM 716 C C . GLY A 1 99 ? -3.658 6.590 25.800 1.00 98.38 99 GLY A C 1
ATOM 717 O O . GLY A 1 99 ? -4.058 5.487 26.165 1.00 98.38 99 GLY A O 1
ATOM 718 N N . ILE A 1 100 ? -3.684 6.994 24.525 1.00 98.50 100 ILE A N 1
ATOM 719 C CA . ILE A 1 100 ? -4.176 6.178 23.408 1.00 98.50 100 ILE A CA 1
ATOM 720 C C . ILE A 1 100 ? -3.091 5.178 23.004 1.00 98.50 100 ILE A C 1
ATOM 722 O O . ILE A 1 100 ? -1.941 5.543 22.755 1.00 98.50 100 ILE A O 1
ATOM 726 N N . ARG A 1 101 ? -3.457 3.901 22.930 1.00 98.00 101 ARG A N 1
ATOM 727 C CA . ARG A 1 101 ? -2.568 2.772 22.639 1.00 98.00 101 ARG A CA 1
ATOM 728 C C . ARG A 1 101 ? -2.947 2.118 21.309 1.00 98.00 101 ARG A C 1
ATOM 730 O O . ARG A 1 101 ? -4.097 2.213 20.888 1.00 98.00 101 ARG A O 1
ATOM 737 N N . PRO A 1 102 ? -2.040 1.347 20.680 1.00 97.88 102 PRO A N 1
ATOM 738 C CA . PRO A 1 102 ? -2.352 0.638 19.438 1.00 97.88 102 PRO A CA 1
ATOM 739 C C . PRO A 1 102 ? -3.616 -0.228 19.514 1.00 97.88 102 PRO A C 1
ATOM 741 O O . PRO A 1 102 ? -4.402 -0.244 18.579 1.00 97.88 102 PRO A O 1
ATOM 744 N N . ARG A 1 103 ? -3.874 -0.902 20.645 1.00 97.94 103 ARG A N 1
ATOM 745 C CA . ARG A 1 103 ? -5.085 -1.730 20.825 1.00 97.94 103 ARG A CA 1
ATOM 746 C C . ARG A 1 103 ? -6.386 -0.926 20.926 1.00 97.94 103 ARG A C 1
ATOM 748 O O . ARG A 1 103 ? -7.446 -1.509 20.737 1.00 97.94 103 ARG A O 1
ATOM 755 N N . ASP A 1 104 ? -6.306 0.377 21.182 1.00 98.19 104 ASP A N 1
ATOM 756 C CA . ASP A 1 104 ? -7.469 1.269 21.154 1.00 98.19 104 ASP A CA 1
ATOM 757 C C . ASP A 1 104 ? -7.824 1.677 19.711 1.00 98.19 104 ASP A C 1
ATOM 759 O O . ASP A 1 104 ? -8.963 2.040 19.431 1.00 98.19 104 ASP A O 1
ATOM 763 N N . ILE A 1 105 ? -6.855 1.597 18.789 1.00 98.44 105 ILE A N 1
ATOM 764 C CA . ILE A 1 105 ? -6.994 1.957 17.369 1.00 98.44 105 ILE A CA 1
ATOM 765 C C . ILE A 1 105 ? -7.309 0.714 16.528 1.00 98.44 105 ILE A C 1
ATOM 767 O O . ILE A 1 105 ? -8.256 0.695 15.742 1.00 98.44 105 ILE A O 1
ATOM 771 N N . MET A 1 106 ? -6.521 -0.344 16.715 1.00 98.50 106 MET A N 1
ATOM 772 C CA . MET A 1 106 ? -6.519 -1.560 15.902 1.00 98.50 106 MET A CA 1
ATOM 773 C C . MET A 1 106 ? -7.634 -2.512 16.341 1.00 98.50 106 MET A C 1
ATOM 775 O O . MET A 1 106 ? -7.385 -3.611 16.832 1.00 98.50 106 MET A O 1
ATOM 779 N N . THR A 1 107 ? -8.872 -2.050 16.194 1.00 98.75 107 THR A N 1
ATOM 780 C CA . THR A 1 107 ? -10.106 -2.801 16.447 1.00 98.75 107 THR A CA 1
ATOM 781 C C . THR A 1 107 ? -10.404 -3.773 15.310 1.00 98.75 107 THR A C 1
ATOM 783 O O . THR A 1 107 ? -9.806 -3.710 14.234 1.00 98.75 107 THR A O 1
ATOM 786 N N . ARG A 1 108 ? -11.371 -4.672 15.516 1.00 98.44 108 ARG A N 1
ATOM 787 C CA . ARG A 1 108 ? -11.802 -5.602 14.468 1.00 98.44 108 ARG A CA 1
ATOM 788 C C . ARG A 1 108 ? -12.262 -4.865 13.210 1.00 98.44 108 ARG A C 1
ATOM 790 O O . ARG A 1 108 ? -11.935 -5.283 12.104 1.00 98.44 108 ARG A O 1
ATOM 797 N N . GLU A 1 109 ? -12.984 -3.771 13.385 1.00 98.62 109 GLU A N 1
ATOM 798 C CA . GLU A 1 109 ? -13.487 -2.907 12.327 1.00 98.62 109 GLU A CA 1
ATOM 799 C C . GLU A 1 109 ? -12.335 -2.250 11.557 1.00 98.62 109 GLU A C 1
ATOM 801 O O . GLU A 1 109 ? -12.369 -2.215 10.329 1.00 98.62 109 GLU A O 1
ATOM 806 N N . ALA A 1 110 ? -11.273 -1.816 12.248 1.00 98.75 110 ALA A N 1
ATOM 807 C CA . ALA A 1 110 ? -10.074 -1.285 11.600 1.00 98.75 110 ALA A CA 1
ATOM 808 C C . ALA A 1 110 ? -9.393 -2.337 10.708 1.00 98.75 110 ALA A C 1
ATOM 810 O O . ALA A 1 110 ? -9.010 -2.033 9.579 1.00 98.75 110 ALA A O 1
ATOM 811 N N . PHE A 1 111 ? -9.297 -3.592 11.163 1.00 98.88 111 PHE A N 1
ATOM 812 C CA . PHE A 1 111 ? -8.776 -4.679 10.326 1.00 98.88 111 PHE A CA 1
ATOM 813 C C . PHE A 1 111 ? -9.656 -4.947 9.104 1.00 98.88 111 PHE A C 1
ATOM 815 O O . PHE A 1 111 ? -9.123 -5.124 8.013 1.00 98.88 111 PHE A O 1
ATOM 822 N N . LEU A 1 112 ? -10.984 -4.942 9.251 1.00 98.75 112 LEU A N 1
ATOM 823 C CA . LEU A 1 112 ? -11.892 -5.118 8.112 1.00 98.75 112 LEU A CA 1
ATOM 824 C C . LEU A 1 112 ? -11.767 -3.973 7.096 1.00 98.75 112 LEU A C 1
ATOM 826 O O . LEU A 1 112 ? -11.769 -4.231 5.893 1.00 98.75 112 LEU A O 1
ATOM 830 N N . ASN A 1 113 ? -11.585 -2.733 7.560 1.00 98.69 113 ASN A N 1
ATOM 831 C CA . ASN A 1 113 ? -11.305 -1.592 6.686 1.00 98.69 113 ASN A CA 1
ATOM 832 C C . ASN A 1 113 ? -9.976 -1.763 5.944 1.00 98.69 113 ASN A C 1
ATOM 834 O O . ASN A 1 113 ? -9.899 -1.502 4.747 1.00 98.69 113 ASN A O 1
ATOM 838 N N . ALA A 1 114 ? -8.937 -2.233 6.634 1.00 98.75 114 ALA A N 1
ATOM 839 C CA . ALA A 1 114 ? -7.641 -2.481 6.019 1.00 98.75 114 ALA A CA 1
ATOM 840 C C . ALA A 1 114 ? -7.713 -3.567 4.942 1.00 98.75 114 ALA A C 1
ATOM 842 O O . ALA A 1 114 ? -7.174 -3.372 3.858 1.00 98.75 114 ALA A O 1
ATOM 843 N N . ILE A 1 115 ? -8.430 -4.665 5.202 1.00 98.81 115 ILE A N 1
ATOM 844 C CA . ILE A 1 115 ? -8.696 -5.703 4.197 1.00 98.81 115 ILE A CA 1
ATOM 845 C C . ILE A 1 115 ? -9.443 -5.101 3.005 1.00 98.81 115 ILE A C 1
ATOM 847 O O . ILE A 1 115 ? -9.028 -5.305 1.872 1.00 98.81 115 ILE A O 1
ATOM 851 N N . ALA A 1 116 ? -10.485 -4.298 3.237 1.00 98.75 116 ALA A N 1
ATOM 852 C CA . ALA A 1 116 ? -11.224 -3.658 2.152 1.00 98.75 116 ALA A CA 1
ATOM 853 C C . ALA A 1 116 ? -10.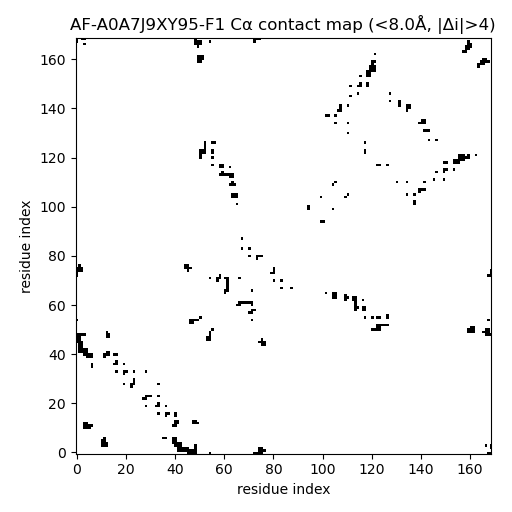325 -2.757 1.287 1.00 98.75 116 ALA A C 1
ATOM 855 O O . ALA A 1 116 ? -10.426 -2.785 0.065 1.00 98.75 116 ALA A O 1
ATOM 856 N N . VAL A 1 117 ? -9.407 -1.997 1.889 1.00 98.56 117 VAL A N 1
ATOM 857 C CA . VAL A 1 117 ? -8.435 -1.190 1.133 1.00 98.56 117 VAL A CA 1
ATOM 858 C C . VAL A 1 117 ? -7.459 -2.070 0.350 1.00 98.56 117 VAL A C 1
ATOM 860 O O . VAL A 1 117 ? -7.175 -1.773 -0.808 1.00 98.56 117 VAL A O 1
ATOM 863 N N . VAL A 1 118 ? -6.973 -3.163 0.945 1.00 98.50 118 VAL A N 1
ATOM 864 C CA . VAL A 1 118 ? -6.106 -4.134 0.258 1.00 98.50 118 VAL A CA 1
ATOM 865 C C . VAL A 1 118 ? -6.812 -4.717 -0.971 1.00 98.50 118 VAL A C 1
ATOM 867 O O . VAL A 1 118 ? -6.225 -4.706 -2.050 1.00 98.50 118 VAL A O 1
ATOM 870 N N . GLU A 1 119 ? -8.069 -5.148 -0.846 1.00 98.12 119 GLU A N 1
ATOM 871 C CA . GLU A 1 119 ? -8.868 -5.685 -1.961 1.00 98.12 119 GLU A CA 1
ATOM 872 C C . GLU A 1 119 ? -9.141 -4.623 -3.036 1.00 98.12 119 GLU A C 1
ATOM 874 O O . GLU A 1 119 ? -8.919 -4.849 -4.227 1.00 98.12 119 GLU A O 1
ATOM 879 N N . ALA A 1 120 ? -9.547 -3.418 -2.623 1.00 98.31 120 ALA A N 1
ATOM 880 C CA . ALA A 1 120 ? -9.840 -2.315 -3.536 1.00 98.31 120 ALA A CA 1
ATOM 881 C C . ALA A 1 120 ? -8.628 -1.920 -4.395 1.00 98.31 120 ALA A C 1
ATOM 883 O O . ALA A 1 120 ? -8.795 -1.508 -5.544 1.00 98.31 120 ALA A O 1
ATOM 884 N N . LEU A 1 121 ? -7.416 -2.058 -3.855 1.00 97.88 121 LEU A N 1
ATOM 885 C CA . LEU A 1 121 ? -6.164 -1.715 -4.529 1.00 97.88 121 LEU A CA 1
ATOM 886 C C . LEU A 1 121 ? -5.506 -2.892 -5.265 1.00 97.88 121 LEU A C 1
ATOM 888 O O . LEU A 1 121 ? -4.473 -2.683 -5.898 1.00 97.88 121 LEU A O 1
ATOM 892 N N . GLY A 1 122 ? -6.057 -4.108 -5.181 1.00 97.31 122 GLY A N 1
ATOM 893 C CA . GLY A 1 122 ? -5.422 -5.297 -5.758 1.00 97.31 122 GLY A CA 1
ATOM 894 C C . GLY A 1 122 ? -4.111 -5.657 -5.053 1.00 97.31 122 GLY A C 1
ATOM 895 O O . GLY A 1 122 ? -3.113 -5.978 -5.698 1.00 97.31 122 GLY A O 1
ATOM 896 N N . GLY A 1 123 ? -4.096 -5.528 -3.726 1.00 97.25 123 GLY A N 1
ATOM 897 C CA . GLY A 1 123 ? -2.918 -5.697 -2.888 1.00 97.25 123 GLY A CA 1
ATOM 898 C C . GLY A 1 123 ? -2.352 -7.117 -2.840 1.00 97.25 123 GLY A C 1
ATOM 899 O O . GLY A 1 123 ? -3.002 -8.109 -3.155 1.00 97.25 123 GLY A O 1
ATOM 900 N N . SER A 1 124 ? -1.100 -7.206 -2.396 1.00 98.12 124 SER A N 1
ATOM 901 C CA . SER A 1 124 ? -0.363 -8.460 -2.237 1.00 98.12 124 SER A CA 1
ATOM 902 C C . SER A 1 124 ? -1.060 -9.445 -1.297 1.00 98.12 124 SER A C 1
ATOM 904 O O . SER A 1 124 ? -1.441 -9.093 -0.179 1.00 98.12 124 SER A O 1
ATOM 906 N N . THR A 1 125 ? -1.082 -10.723 -1.678 1.00 98.00 125 THR A N 1
ATOM 907 C CA . THR A 1 125 ? -1.577 -11.825 -0.835 1.00 98.00 125 THR A CA 1
ATOM 908 C C . THR A 1 125 ? -0.810 -11.967 0.483 1.00 98.00 125 THR A C 1
ATOM 910 O O . THR A 1 125 ? -1.350 -12.491 1.457 1.00 98.00 125 THR A O 1
ATOM 913 N N . ASN A 1 126 ? 0.422 -11.449 0.575 1.00 98.38 126 ASN A N 1
ATOM 914 C CA . ASN A 1 126 ? 1.172 -11.405 1.834 1.00 98.38 126 ASN A CA 1
ATOM 915 C C . ASN A 1 126 ? 0.464 -10.568 2.914 1.00 98.38 126 ASN A C 1
ATOM 917 O O . ASN A 1 126 ? 0.697 -10.791 4.103 1.00 98.38 126 ASN A O 1
ATOM 921 N N . ALA A 1 127 ? -0.434 -9.650 2.531 1.00 98.50 127 ALA A N 1
ATOM 922 C CA . ALA A 1 127 ? -1.261 -8.908 3.477 1.00 98.50 127 ALA A CA 1
ATOM 923 C C . ALA A 1 127 ? -2.113 -9.833 4.357 1.00 98.50 127 ALA A C 1
ATOM 925 O O . ALA A 1 127 ? -2.304 -9.524 5.530 1.00 98.50 127 ALA A O 1
ATOM 926 N N . VAL A 1 128 ? -2.540 -10.996 3.848 1.00 98.56 128 VAL A N 1
ATOM 927 C CA . VAL A 1 128 ? -3.263 -12.006 4.639 1.00 98.56 128 VAL A CA 1
ATOM 928 C C . VAL A 1 128 ? -2.417 -12.456 5.829 1.00 98.56 128 VAL A C 1
ATOM 930 O O . VAL A 1 128 ? -2.858 -12.396 6.976 1.00 98.56 128 VAL A O 1
ATOM 933 N N . LEU A 1 129 ? -1.163 -12.843 5.576 1.00 98.62 129 LEU A N 1
ATOM 934 C CA . LEU A 1 129 ? -0.245 -13.315 6.616 1.00 98.62 129 LEU A CA 1
ATOM 935 C C . LEU A 1 129 ? 0.071 -12.216 7.634 1.00 98.62 129 LEU A C 1
ATOM 937 O O . LEU A 1 129 ? 0.067 -12.460 8.844 1.00 98.62 129 LEU A O 1
ATOM 941 N N . HIS A 1 130 ? 0.333 -11.001 7.151 1.00 98.75 130 HIS A N 1
ATOM 942 C CA . HIS A 1 130 ? 0.687 -9.877 8.009 1.00 98.75 130 HIS A CA 1
ATOM 943 C C . HIS A 1 130 ? -0.491 -9.415 8.867 1.00 98.75 130 HIS A C 1
ATOM 945 O O . HIS A 1 130 ? -0.343 -9.319 10.082 1.00 98.75 130 HIS A O 1
ATOM 951 N N . LEU A 1 131 ? -1.667 -9.182 8.280 1.00 98.75 131 LEU A N 1
ATOM 952 C CA . LEU A 1 131 ? -2.836 -8.700 9.016 1.00 98.75 131 LEU A CA 1
ATOM 953 C C . LEU A 1 131 ? -3.338 -9.731 10.036 1.00 98.75 131 LEU A C 1
ATOM 955 O O . LEU A 1 131 ? -3.662 -9.341 11.154 1.00 98.75 131 LEU A O 1
ATOM 959 N N . LEU A 1 132 ? -3.313 -11.033 9.722 1.00 98.75 132 LEU A N 1
ATOM 960 C CA . LEU A 1 132 ? -3.618 -12.083 10.706 1.00 98.75 132 LEU A CA 1
ATOM 961 C C . LEU A 1 132 ? -2.624 -12.080 11.877 1.00 98.75 132 LEU A C 1
ATOM 963 O O . LEU A 1 132 ? -3.024 -12.199 13.037 1.00 98.75 132 LEU A O 1
ATOM 967 N N . SER A 1 133 ? -1.331 -11.916 11.587 1.00 98.69 133 SER A N 1
ATOM 968 C CA . SER A 1 133 ? -0.285 -11.883 12.617 1.00 98.69 133 SER A CA 1
ATOM 969 C C . SER A 1 133 ? -0.415 -10.660 13.526 1.00 98.69 133 SER A C 1
ATOM 971 O O . SER A 1 133 ? -0.334 -10.781 14.747 1.00 98.69 133 SER A O 1
ATOM 973 N N . ILE A 1 134 ? -0.673 -9.489 12.942 1.00 98.69 134 ILE A N 1
ATOM 974 C CA . ILE A 1 134 ? -0.863 -8.237 13.679 1.00 98.69 134 ILE A CA 1
ATOM 975 C C . ILE A 1 134 ? -2.151 -8.302 14.517 1.00 98.69 134 ILE A C 1
ATOM 977 O O . ILE A 1 134 ? -2.131 -7.954 15.696 1.00 98.69 134 ILE A O 1
ATOM 981 N N . ALA A 1 135 ? -3.257 -8.808 13.959 1.00 98.69 135 ALA A N 1
ATOM 982 C CA . ALA A 1 135 ? -4.510 -8.984 14.696 1.00 98.69 135 ALA A CA 1
ATOM 983 C C . ALA A 1 135 ? -4.329 -9.889 15.920 1.00 98.69 135 ALA A C 1
ATOM 985 O O . ALA A 1 135 ? -4.820 -9.569 17.006 1.00 98.69 135 ALA A O 1
ATOM 986 N N . ARG A 1 136 ? -3.555 -10.973 15.777 1.00 98.50 136 ARG A N 1
ATOM 987 C CA . ARG A 1 136 ? -3.210 -11.864 16.889 1.00 98.50 136 ARG A CA 1
ATOM 988 C C . ARG A 1 136 ? -2.471 -11.127 18.010 1.00 98.50 136 ARG A C 1
ATOM 990 O O . ARG A 1 136 ? -2.844 -11.294 19.168 1.00 98.50 136 ARG A O 1
ATOM 997 N N . GLU A 1 137 ? -1.484 -10.293 17.689 1.00 98.38 137 GLU A N 1
ATOM 998 C CA . GLU A 1 137 ? -0.742 -9.492 18.681 1.00 98.38 137 GLU A CA 1
ATOM 999 C C . GLU A 1 137 ? -1.638 -8.455 19.391 1.00 98.38 137 GLU A C 1
ATOM 1001 O O . GLU A 1 137 ? -1.515 -8.181 20.593 1.00 98.38 137 GLU A O 1
ATOM 1006 N N . CYS A 1 138 ? -2.619 -7.918 18.666 1.00 97.75 138 CYS A N 1
ATOM 1007 C CA . CYS A 1 138 ? -3.627 -7.007 19.203 1.00 97.75 138 CYS A CA 1
ATOM 1008 C C . CYS A 1 138 ? -4.738 -7.710 20.008 1.00 97.75 138 CYS A C 1
ATOM 1010 O O . CYS A 1 138 ? -5.552 -7.020 20.616 1.00 97.75 138 CYS A O 1
ATOM 1012 N N . ASN A 1 139 ? -4.757 -9.048 20.076 1.00 97.88 139 ASN A N 1
ATOM 1013 C CA . ASN A 1 139 ? -5.864 -9.859 20.611 1.00 97.88 139 ASN A CA 1
ATOM 1014 C C . ASN A 1 139 ? -7.211 -9.610 19.906 1.00 97.88 139 ASN A C 1
ATOM 1016 O O . ASN A 1 139 ? -8.275 -9.687 20.521 1.00 97.88 139 ASN A O 1
ATOM 1020 N N . VAL A 1 140 ? -7.172 -9.336 18.603 1.00 98.56 140 VAL A N 1
ATOM 1021 C CA . VAL A 1 140 ? -8.357 -9.209 17.755 1.00 98.56 140 VAL A CA 1
ATOM 1022 C C . VAL A 1 140 ? -8.622 -10.534 17.053 1.00 98.56 140 VAL A C 1
ATOM 1024 O O . VAL A 1 140 ? -7.739 -11.110 16.417 1.00 98.56 140 VAL A O 1
ATOM 1027 N N . LYS A 1 141 ? -9.866 -11.017 17.135 1.00 98.31 141 LYS A N 1
ATOM 1028 C CA . LYS A 1 141 ? -10.300 -12.184 16.366 1.00 98.31 141 LYS A CA 1
ATOM 1029 C C . LYS A 1 141 ? -10.459 -11.789 14.897 1.00 98.31 141 LYS A C 1
ATOM 1031 O O . LYS A 1 141 ? -11.457 -11.176 14.524 1.00 98.31 141 LYS A O 1
ATOM 1036 N N . LEU A 1 142 ? -9.476 -12.180 14.097 1.00 98.62 142 LEU A N 1
ATOM 1037 C CA . LEU A 1 142 ? -9.477 -12.110 12.642 1.00 98.62 142 LEU A CA 1
ATOM 1038 C C . LEU A 1 142 ? -9.122 -13.495 12.097 1.00 98.62 142 LEU A C 1
ATOM 1040 O O . LEU A 1 142 ? -8.246 -14.175 12.633 1.00 98.62 142 LEU A O 1
ATOM 1044 N N . THR A 1 143 ? -9.826 -13.927 11.063 1.00 98.50 143 THR A N 1
ATOM 1045 C CA . THR A 1 143 ? -9.689 -15.245 10.441 1.00 98.50 143 THR A CA 1
ATOM 1046 C C . THR A 1 143 ? -9.482 -15.099 8.943 1.00 98.50 143 THR A C 1
ATOM 1048 O O . THR A 1 143 ? -9.725 -14.036 8.380 1.00 98.50 143 THR A O 1
ATOM 1051 N N . ILE A 1 144 ? -9.021 -16.161 8.283 1.00 97.94 144 ILE A N 1
ATOM 1052 C CA . ILE A 1 144 ? -8.864 -16.139 6.825 1.00 97.94 144 ILE A CA 1
ATOM 1053 C C . ILE A 1 144 ? -10.213 -15.946 6.108 1.00 97.94 144 ILE A C 1
ATOM 1055 O O . ILE A 1 144 ? -10.265 -15.244 5.105 1.00 97.94 144 ILE A O 1
ATOM 1059 N N . ASP A 1 145 ? -11.308 -16.457 6.680 1.00 98.50 145 ASP A N 1
ATOM 1060 C CA . ASP A 1 145 ? -12.668 -16.312 6.140 1.00 98.50 145 ASP A CA 1
ATOM 1061 C C . ASP A 1 145 ? -13.139 -14.847 6.107 1.00 98.50 145 ASP A C 1
ATOM 1063 O O . ASP A 1 145 ? -14.000 -14.481 5.310 1.00 98.50 145 ASP A O 1
ATOM 1067 N N . ASP A 1 146 ? -12.561 -13.979 6.946 1.00 98.62 146 ASP A N 1
ATOM 1068 C CA . ASP A 1 146 ? -12.856 -12.546 6.908 1.00 98.62 146 ASP A CA 1
ATOM 1069 C C . ASP A 1 146 ? -12.365 -11.889 5.611 1.00 98.62 146 ASP A C 1
ATOM 1071 O O . ASP A 1 146 ? -13.002 -10.955 5.130 1.00 98.62 146 ASP A O 1
ATOM 1075 N N . PHE A 1 147 ? -11.268 -12.381 5.027 1.00 98.50 147 PHE A N 1
ATOM 1076 C CA . PHE A 1 147 ? -10.748 -11.872 3.755 1.00 98.50 147 PHE A CA 1
ATOM 1077 C C . PHE A 1 147 ? -11.688 -12.227 2.606 1.00 98.50 147 PHE A C 1
ATOM 1079 O O . PHE A 1 147 ? -12.057 -11.350 1.832 1.00 98.50 147 PHE A O 1
ATOM 1086 N N . ASP A 1 148 ? -12.149 -13.478 2.557 1.00 97.88 148 ASP A N 1
ATOM 1087 C CA . ASP A 1 148 ? -13.119 -13.944 1.560 1.00 97.88 148 ASP A CA 1
ATOM 1088 C C . ASP A 1 148 ? -14.446 -13.170 1.658 1.00 97.88 148 ASP A C 1
ATOM 1090 O O . ASP A 1 148 ? -14.962 -12.639 0.674 1.00 97.88 148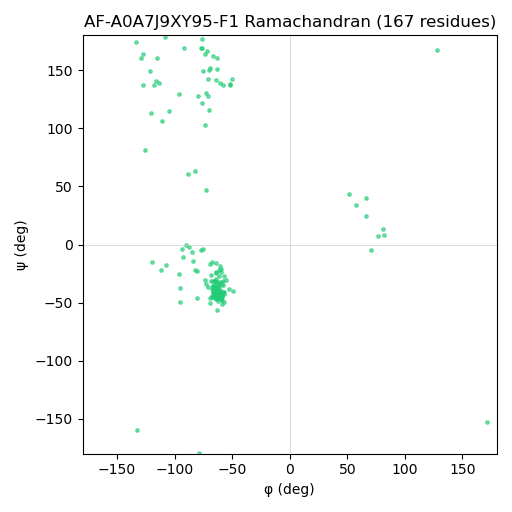 ASP A O 1
ATOM 1094 N N . ALA A 1 149 ? -14.959 -12.992 2.880 1.00 98.25 149 ALA A N 1
ATOM 1095 C CA . ALA A 1 149 ? -16.199 -12.257 3.111 1.00 98.25 149 ALA A CA 1
ATOM 1096 C C . ALA A 1 149 ? -16.116 -10.766 2.727 1.00 98.25 149 ALA A C 1
ATOM 1098 O O . ALA A 1 149 ? -17.144 -10.164 2.386 1.00 98.25 149 ALA A O 1
ATOM 1099 N N . VAL A 1 150 ? -14.931 -10.152 2.828 1.00 98.38 150 VAL A N 1
ATOM 1100 C CA . VAL A 1 150 ? -14.694 -8.765 2.406 1.00 98.38 150 VAL A CA 1
ATOM 1101 C C . VAL A 1 150 ? -14.478 -8.680 0.896 1.00 98.38 150 VAL A C 1
ATOM 1103 O O . VAL A 1 150 ? -15.121 -7.836 0.268 1.00 98.38 150 VAL A O 1
ATOM 1106 N N . SER A 1 151 ? -13.663 -9.552 0.291 1.00 96.56 151 SER A N 1
ATOM 1107 C CA . SER A 1 151 ? -13.397 -9.508 -1.158 1.00 96.56 151 SER A CA 1
ATOM 1108 C C . SER A 1 151 ? -14.672 -9.728 -1.978 1.00 96.56 151 SER A C 1
ATOM 1110 O O . SER A 1 151 ? -14.885 -9.059 -2.986 1.00 96.56 151 SER A O 1
ATOM 1112 N N . ALA A 1 152 ? -15.612 -10.539 -1.476 1.00 97.75 152 ALA A N 1
ATOM 1113 C CA . ALA A 1 152 ? -16.926 -10.730 -2.092 1.00 97.75 152 ALA A CA 1
ATOM 1114 C C . ALA A 1 152 ? -17.770 -9.440 -2.202 1.00 97.75 152 ALA A C 1
ATOM 1116 O O . ALA A 1 152 ? -18.746 -9.400 -2.953 1.00 97.75 152 ALA A O 1
ATOM 1117 N N . LYS A 1 153 ? -17.440 -8.392 -1.435 1.00 97.94 153 LYS A N 1
ATOM 1118 C CA . LYS A 1 153 ? -18.186 -7.122 -1.374 1.00 97.94 153 LYS A CA 1
ATOM 1119 C C . LYS A 1 153 ? -17.420 -5.944 -1.961 1.00 97.94 153 LYS A C 1
ATOM 1121 O O . LYS A 1 153 ? -18.042 -4.931 -2.280 1.00 97.94 153 LYS A O 1
ATOM 1126 N N . VAL A 1 154 ? -16.097 -6.039 -2.046 1.00 98.44 154 VAL A N 1
ATOM 1127 C CA . VAL A 1 154 ? -15.231 -4.921 -2.415 1.00 98.44 154 VAL A CA 1
ATOM 1128 C C . VAL A 1 154 ? -14.736 -5.111 -3.846 1.00 98.44 154 VAL A C 1
ATOM 1130 O O . VAL A 1 154 ? -13.999 -6.056 -4.113 1.00 98.44 154 VAL A O 1
ATOM 1133 N N . PRO A 1 155 ? -15.114 -4.229 -4.785 1.00 97.56 155 PRO A N 1
ATOM 1134 C CA . PRO A 1 155 ? -14.582 -4.296 -6.134 1.00 97.56 155 PRO A CA 1
ATOM 1135 C C . PRO A 1 155 ? -13.113 -3.869 -6.153 1.00 97.56 155 PRO A C 1
ATOM 1137 O O . PRO A 1 155 ? -12.722 -2.904 -5.495 1.00 97.56 155 PRO A O 1
ATOM 1140 N N . HIS A 1 156 ? -12.322 -4.536 -6.987 1.00 97.25 156 HIS A N 1
ATOM 1141 C CA . HIS A 1 156 ? -10.987 -4.075 -7.343 1.00 97.25 156 HIS A CA 1
ATOM 1142 C C . HIS A 1 156 ? -11.102 -2.827 -8.234 1.00 97.25 156 HIS A C 1
ATOM 1144 O O . HIS A 1 156 ? -11.655 -2.891 -9.333 1.00 97.25 156 HIS A O 1
ATOM 1150 N N . VAL A 1 157 ? -10.615 -1.685 -7.743 1.00 97.56 157 VAL A N 1
ATOM 1151 C CA . VAL A 1 157 ? -10.729 -0.371 -8.404 1.00 97.56 157 VAL A CA 1
ATOM 1152 C C . VAL A 1 157 ? -9.378 0.276 -8.726 1.00 97.56 157 VAL A C 1
ATOM 1154 O O . VAL A 1 157 ? -9.336 1.220 -9.513 1.00 97.56 157 VAL A O 1
ATOM 1157 N N . GLY A 1 158 ? -8.278 -0.203 -8.140 1.00 95.56 158 GLY A N 1
ATOM 1158 C CA . GLY A 1 158 ? -6.929 0.295 -8.409 1.00 95.56 158 GLY A CA 1
ATOM 1159 C C . GLY A 1 158 ? -6.362 -0.196 -9.744 1.00 95.56 158 GLY A C 1
ATOM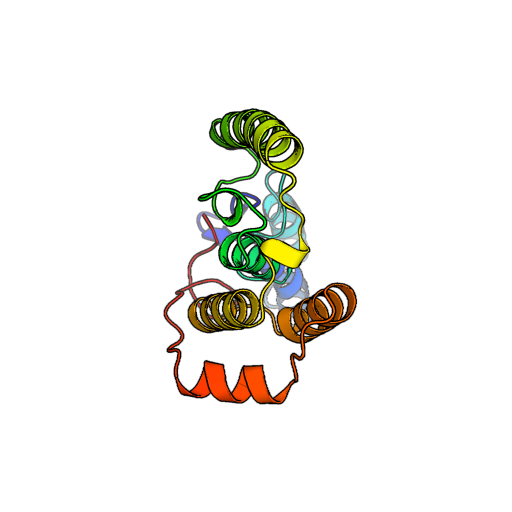 1160 O O . GLY A 1 158 ? -6.177 -1.388 -9.949 1.00 95.56 158 GLY A O 1
ATOM 1161 N N . ASP A 1 159 ? -5.999 0.716 -10.646 1.00 96.56 159 ASP A N 1
ATOM 1162 C CA . ASP A 1 159 ? -5.286 0.374 -11.889 1.00 96.56 159 ASP A CA 1
ATOM 1163 C C . ASP A 1 159 ? -3.762 0.374 -11.662 1.00 96.56 159 ASP A C 1
ATOM 1165 O O . ASP A 1 159 ? -3.030 1.170 -12.245 1.00 96.56 159 ASP A O 1
ATOM 1169 N N . LEU A 1 160 ? -3.278 -0.487 -10.762 1.00 94.81 160 LEU A N 1
ATOM 1170 C CA . LEU A 1 160 ? -1.889 -0.472 -10.288 1.00 94.81 160 LEU A CA 1
ATOM 1171 C C . LEU A 1 160 ? -1.153 -1.771 -10.629 1.00 94.81 160 LEU A C 1
ATOM 1173 O O . LEU A 1 160 ? -1.687 -2.865 -10.439 1.00 94.81 160 LEU A O 1
ATOM 1177 N N . LYS A 1 161 ? 0.101 -1.673 -11.084 1.00 93.88 161 LYS A N 1
ATOM 1178 C CA . LYS A 1 161 ? 1.003 -2.825 -11.233 1.00 93.88 161 LYS A CA 1
ATOM 1179 C C . LYS A 1 161 ? 1.038 -3.613 -9.911 1.00 93.88 161 LYS A C 1
ATOM 1181 O O . LYS A 1 161 ? 1.131 -2.985 -8.857 1.00 93.88 161 LYS A O 1
ATOM 1186 N N . PRO A 1 162 ? 1.012 -4.957 -9.932 1.00 93.44 162 PRO A N 1
ATOM 1187 C CA . PRO A 1 162 ? 1.152 -5.808 -11.118 1.00 93.44 162 PRO A CA 1
ATOM 1188 C C . PRO A 1 162 ? -0.145 -6.041 -11.909 1.00 93.44 162 PRO A C 1
ATOM 1190 O O . PRO A 1 162 ? -0.076 -6.518 -13.036 1.00 93.44 162 PRO A O 1
ATOM 1193 N N . SER A 1 163 ? -1.313 -5.727 -11.348 1.00 92.25 163 SER A N 1
ATOM 1194 C CA . SER A 1 163 ? -2.614 -6.043 -11.961 1.00 92.25 163 SER A CA 1
ATOM 1195 C C . SER A 1 163 ? -3.063 -5.029 -13.020 1.00 92.25 163 SER A C 1
ATOM 1197 O O . SER A 1 163 ? -3.893 -5.348 -13.869 1.00 92.25 163 SER A O 1
ATOM 1199 N N . GLY A 1 164 ? -2.528 -3.811 -12.958 1.00 93.19 164 GLY A N 1
ATOM 1200 C CA . GLY A 1 164 ? -2.873 -2.680 -13.812 1.00 93.19 164 GLY A CA 1
ATOM 1201 C C . GLY A 1 164 ? -1.652 -1.959 -14.384 1.00 93.19 164 GLY A C 1
ATOM 1202 O O . GLY A 1 164 ? -0.554 -2.511 -14.472 1.00 93.19 164 GLY A O 1
ATOM 1203 N N . ARG A 1 165 ? -1.859 -0.712 -14.809 1.00 91.62 165 ARG A N 1
ATOM 1204 C CA . ARG A 1 165 ? -0.903 0.072 -15.607 1.00 91.62 165 ARG A CA 1
ATOM 1205 C C . ARG A 1 165 ? -0.018 1.001 -14.783 1.00 91.62 165 ARG A C 1
ATOM 1207 O O . ARG A 1 165 ? 1.146 1.176 -15.136 1.00 91.62 165 ARG A O 1
ATOM 1214 N N . TYR A 1 166 ? -0.563 1.608 -13.733 1.00 93.94 166 TYR A N 1
ATOM 1215 C CA . TYR A 1 166 ? 0.100 2.676 -12.985 1.00 93.94 166 TYR A CA 1
ATOM 1216 C C . TYR A 1 166 ? 0.910 2.133 -11.802 1.00 93.94 166 TYR A C 1
ATOM 1218 O O . TYR A 1 166 ? 0.830 0.958 -11.446 1.00 93.94 166 TYR A O 1
ATOM 1226 N N . VAL A 1 167 ? 1.731 2.980 -11.194 1.00 93.31 167 VAL A N 1
ATOM 1227 C CA . VAL A 1 167 ? 2.441 2.685 -9.941 1.00 93.31 167 VAL A CA 1
ATOM 1228 C C . VAL A 1 167 ? 1.822 3.514 -8.813 1.00 93.31 167 VAL A C 1
ATOM 1230 O O . VAL A 1 167 ? 0.869 4.245 -9.045 1.00 93.31 167 VAL A O 1
ATOM 1233 N N . MET A 1 168 ? 2.306 3.377 -7.576 1.00 91.94 168 MET A N 1
ATOM 1234 C CA . MET A 1 168 ? 1.778 4.157 -6.442 1.00 91.94 168 MET A CA 1
ATOM 1235 C C . MET A 1 168 ? 1.917 5.683 -6.630 1.00 91.94 168 MET A C 1
ATOM 1237 O O . MET A 1 168 ? 1.189 6.439 -5.992 1.00 91.94 168 MET A O 1
ATOM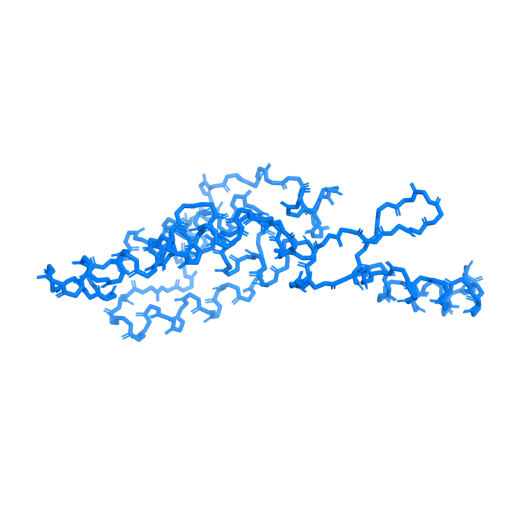 1241 N N . TYR A 1 169 ? 2.868 6.114 -7.464 1.00 84.62 169 TYR A N 1
ATOM 1242 C CA . TYR A 1 169 ? 3.051 7.508 -7.865 1.00 84.62 169 TYR A CA 1
ATOM 1243 C C . TYR A 1 169 ? 2.124 7.889 -9.023 1.00 84.62 169 TYR A C 1
ATOM 1245 O O . TYR A 1 169 ? 2.071 7.100 -9.996 1.00 84.62 169 TYR A O 1
#

pLDDT: mean 96.99, std 1.94, range [84.62, 98.88]

Solvent-accessible surface area (backbone atoms only — not comparable to full-atom values): 9054 Å² total; per-residue (Å²): 48,22,67,68,7,62,56,96,89,37,82,31,31,64,66,55,41,59,49,35,55,56,36,34,75,72,67,78,37,54,74,65,56,42,52,52,37,59,72,24,21,64,71,65,62,56,48,68,31,31,31,39,56,62,41,25,51,36,45,27,35,35,49,27,64,77,38,59,89,66,64,44,54,47,41,55,83,39,74,66,47,58,53,51,54,54,49,48,55,55,49,52,53,53,31,60,77,70,66,61,49,70,67,78,50,49,38,63,67,23,51,53,45,13,49,40,52,30,39,23,39,59,32,31,73,60,49,58,61,51,52,46,53,52,28,53,78,53,72,33,92,66,58,76,67,55,53,57,65,40,49,80,73,37,65,71,72,46,57,25,18,89,88,36,83,38,45,67,110

Radius of gyration: 18.64 Å; Cα contacts (8 Å, |Δi|>4): 250; chains: 1; bounding box: 41×34×54 Å

Secondary structure (DSSP, 8-state):
-PPPEEETTEEE-HHHHHHHHHHHHTTSS-HHHHHHHHHHS--SSSS-SSSSHHHHHHHHHHHTTSS-TTTTTS-TT-THHHHHHHHHHHHHHHHHHHT--HHHHS-HHHHHHHHHHHHHTT--THHHHHHHHHHHHTT----HHHHHHHHTT------BTTTSSB---